Protein AF-A0A6C1BPD8-F1 (afdb_monomer)

Secondary structure (DSSP, 8-state):
-----------------SS-EEEEEE-S-TT----SS--SEEEEEETTEEEEEE-SS-PPP-EEEEEETTS-EEEEETTT-S-B----

Sequence (88 aa):
MWLLSLLLALESCAFSTNGYITSCEPVLGKDSLRPAVCGKCHIEVKDGKLLITPAEDCPAYQVYKCTTREGKTFFINTLGCRPYKEKN

Foldseek 3Di:
DDDDDDPPPPCQVQVWDPFFWPDKAWPDDPPDDFPPFFFQWDWDQDPRTTGTGGDPDRDTWTKIWIATPVRDIWIDIRRRSDTDHDDD

Solvent-accessible surface area (backbone atoms only — not comparable to full-atom values): 5556 Å² total; per-residue (Å²): 134,89,76,92,84,74,89,76,72,80,74,72,67,67,63,68,65,98,54,50,38,74,47,69,46,74,72,65,58,93,86,51,90,63,71,97,51,61,14,50,29,47,79,47,80,55,97,36,34,59,44,50,43,79,45,91,63,72,46,68,57,49,43,30,47,32,29,30,76,87,69,50,71,39,33,36,31,19,68,74,71,49,81,42,73,85,82,128

Mean predicted aligned error: 8.99 Å

Structure (mmCIF, N/CA/C/O backbone):
data_AF-A0A6C1BPD8-F1
#
_entry.id   AF-A0A6C1BPD8-F1
#
loop_
_atom_site.group_PDB
_atom_site.id
_atom_site.type_symbol
_atom_site.label_atom_id
_atom_site.label_alt_id
_atom_site.label_comp_id
_atom_site.label_asym_id
_atom_site.label_entity_id
_atom_site.label_seq_id
_atom_site.pdbx_PDB_ins_code
_atom_site.Cartn_x
_atom_site.Cartn_y
_atom_site.Cartn_z
_atom_site.occupancy
_atom_site.B_iso_or_equiv
_atom_site.auth_seq_id
_atom_site.auth_comp_id
_atom_site.auth_asym_id
_atom_site.auth_atom_id
_atom_site.pdbx_PDB_model_num
ATOM 1 N N . MET A 1 1 ? 38.228 -29.992 9.580 1.00 38.56 1 MET A N 1
ATOM 2 C CA . MET A 1 1 ? 38.815 -28.743 9.062 1.00 38.56 1 MET A CA 1
ATOM 3 C C . MET A 1 1 ? 37.776 -28.131 8.124 1.00 38.56 1 MET A C 1
ATOM 5 O O . MET A 1 1 ? 37.599 -28.714 7.074 1.00 38.56 1 MET A O 1
ATOM 9 N N . TRP A 1 2 ? 37.084 -27.064 8.576 1.00 43.50 2 TRP A N 1
ATOM 10 C CA . TRP A 1 2 ? 36.385 -26.007 7.801 1.00 43.50 2 TRP A CA 1
ATOM 11 C C . TRP A 1 2 ? 35.288 -26.445 6.794 1.00 43.50 2 TRP A C 1
ATOM 13 O O . TRP A 1 2 ? 35.500 -27.337 5.998 1.00 43.50 2 TRP A O 1
ATOM 23 N N . LEU A 1 3 ? 34.105 -25.846 6.681 1.00 45.81 3 LEU A N 1
ATOM 24 C CA . LEU A 1 3 ? 33.385 -24.835 7.445 1.00 45.81 3 LEU A CA 1
ATOM 25 C C . LEU A 1 3 ? 31.929 -24.828 6.937 1.00 45.81 3 LEU A C 1
ATOM 27 O O . LEU A 1 3 ? 31.650 -25.245 5.815 1.00 45.81 3 LEU A O 1
ATOM 31 N N . LEU A 1 4 ? 31.038 -24.322 7.787 1.00 53.62 4 LEU A N 1
ATOM 32 C CA . LEU A 1 4 ? 29.663 -23.907 7.516 1.00 53.62 4 LEU A CA 1
ATOM 33 C C . LEU A 1 4 ? 29.466 -23.251 6.141 1.00 53.62 4 LEU A C 1
ATOM 35 O O . LEU A 1 4 ? 30.235 -22.375 5.756 1.00 53.62 4 LEU A O 1
ATOM 39 N N . SER A 1 5 ? 28.345 -23.565 5.497 1.00 51.34 5 SER A N 1
ATOM 40 C CA . SER A 1 5 ? 27.600 -22.716 4.552 1.00 51.34 5 SER A CA 1
ATOM 41 C C . SER A 1 5 ? 26.263 -23.429 4.321 1.00 51.34 5 SER A C 1
ATOM 43 O O . SER A 1 5 ? 26.257 -24.622 4.064 1.00 51.34 5 SER A O 1
ATOM 45 N N . LEU A 1 6 ? 25.079 -22.849 4.417 1.00 45.00 6 LEU A N 1
ATOM 46 C CA . LEU A 1 6 ? 24.667 -21.472 4.579 1.00 45.00 6 LEU A CA 1
ATOM 47 C C . LEU A 1 6 ? 23.183 -21.609 4.968 1.00 45.00 6 LEU A C 1
ATOM 49 O O . LEU A 1 6 ? 22.353 -21.938 4.122 1.00 45.00 6 LEU A O 1
ATOM 53 N N . LE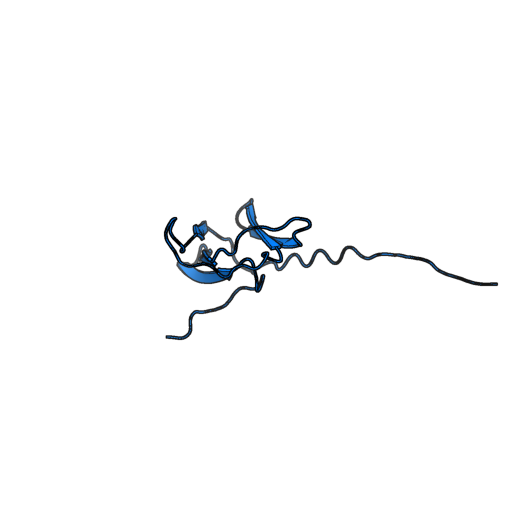U A 1 7 ? 22.837 -21.452 6.251 1.00 44.25 7 LEU A N 1
ATOM 54 C CA . LEU A 1 7 ? 21.450 -21.162 6.615 1.00 44.25 7 LEU A CA 1
ATOM 55 C C . LEU A 1 7 ? 21.183 -19.741 6.107 1.00 44.25 7 LEU A C 1
ATOM 57 O O . LEU A 1 7 ? 21.403 -18.768 6.823 1.00 44.25 7 LEU A O 1
ATOM 61 N N . LEU A 1 8 ? 20.758 -19.614 4.850 1.00 47.50 8 LEU A N 1
ATOM 62 C CA . LEU A 1 8 ? 20.037 -18.429 4.403 1.00 47.50 8 LEU A CA 1
ATOM 63 C C . LEU A 1 8 ? 18.680 -18.492 5.092 1.00 47.50 8 LEU A C 1
ATOM 65 O O . LEU A 1 8 ? 17.722 -19.082 4.596 1.00 47.50 8 LEU A O 1
ATOM 69 N N . ALA A 1 9 ? 18.656 -17.949 6.307 1.00 43.25 9 ALA A N 1
ATOM 70 C CA . ALA A 1 9 ? 17.439 -17.569 6.977 1.00 43.25 9 ALA A CA 1
ATOM 71 C C . ALA A 1 9 ? 16.639 -16.710 5.993 1.00 43.25 9 ALA A C 1
ATOM 73 O O . ALA A 1 9 ? 17.016 -15.583 5.673 1.00 43.25 9 ALA A O 1
ATOM 74 N N . LEU A 1 10 ? 15.546 -17.279 5.489 1.00 43.59 10 LEU A N 1
ATOM 75 C CA . LEU A 1 10 ? 14.412 -16.532 4.979 1.00 43.59 10 LEU A CA 1
ATOM 76 C C . LEU A 1 10 ? 13.883 -15.699 6.151 1.00 43.59 10 LEU A C 1
ATOM 78 O O . LEU A 1 10 ? 12.906 -16.057 6.802 1.00 43.59 10 LEU A O 1
ATOM 82 N N . GLU A 1 11 ? 14.534 -14.574 6.435 1.00 39.91 11 GLU A N 1
ATOM 83 C CA . GLU A 1 11 ? 13.896 -13.441 7.090 1.00 39.91 11 GLU A CA 1
ATOM 84 C C . GLU A 1 11 ? 12.897 -12.858 6.086 1.00 39.91 11 GLU A C 1
ATOM 86 O O . GLU A 1 11 ? 13.036 -11.747 5.578 1.00 39.91 11 GLU A O 1
ATOM 91 N N . SER A 1 12 ? 11.851 -13.629 5.775 1.00 45.31 12 SER A N 1
ATOM 92 C CA . SER A 1 12 ? 10.591 -13.053 5.351 1.00 45.31 12 SER A CA 1
ATOM 93 C C . SER A 1 12 ? 10.179 -12.152 6.505 1.00 45.31 12 SER A C 1
ATOM 95 O O . SER A 1 12 ? 9.648 -12.622 7.513 1.00 45.31 12 SER A O 1
ATOM 97 N N . CYS A 1 13 ? 10.519 -10.869 6.396 1.00 46.81 13 CYS A N 1
ATOM 98 C CA . CYS A 1 13 ? 10.065 -9.820 7.287 1.00 46.81 13 CYS A CA 1
ATOM 99 C C . CYS A 1 13 ? 8.555 -9.689 7.090 1.00 46.81 13 CYS A C 1
ATOM 101 O O . CYS A 1 13 ? 8.069 -8.753 6.462 1.00 46.81 13 CYS A O 1
ATOM 103 N N . ALA A 1 14 ? 7.807 -10.663 7.602 1.00 45.78 14 ALA A N 1
ATOM 104 C CA . ALA A 1 14 ? 6.376 -10.594 7.756 1.00 45.78 14 ALA A CA 1
ATOM 105 C C . ALA A 1 14 ? 6.133 -9.542 8.835 1.00 45.78 14 ALA A C 1
ATOM 107 O O . ALA A 1 14 ? 6.064 -9.832 10.030 1.00 45.78 14 ALA A O 1
ATOM 108 N N . PHE A 1 15 ? 6.096 -8.281 8.414 1.00 52.66 15 PHE A N 1
ATOM 109 C CA . PHE A 1 15 ? 5.712 -7.184 9.275 1.00 52.66 15 PHE A CA 1
ATOM 110 C C . PHE A 1 15 ? 4.220 -7.347 9.583 1.00 52.66 15 PHE A C 1
ATOM 112 O O . PHE A 1 15 ? 3.350 -6.890 8.847 1.00 52.66 15 PHE A O 1
ATOM 119 N N . SER A 1 16 ? 3.929 -8.071 10.662 1.00 47.94 16 SER A N 1
ATOM 120 C CA . SER A 1 16 ? 2.575 -8.28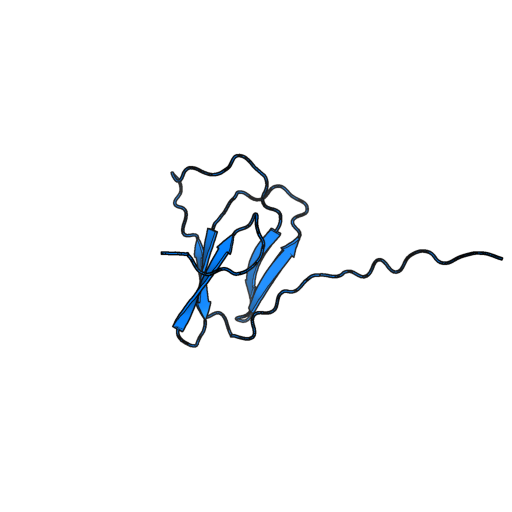7 11.152 1.00 47.94 16 SER A CA 1
ATOM 121 C C . SER A 1 16 ? 2.154 -7.069 11.965 1.00 47.94 16 SER A C 1
ATOM 123 O O . SER A 1 16 ? 2.606 -6.869 13.091 1.00 47.94 16 SER A O 1
ATOM 125 N N . THR A 1 17 ? 1.264 -6.244 11.419 1.00 56.38 17 THR A N 1
ATOM 126 C CA . THR A 1 17 ? 0.541 -5.267 12.237 1.00 56.38 17 THR A CA 1
ATOM 127 C C . THR A 1 17 ? -0.296 -6.029 13.269 1.00 56.38 17 THR A C 1
ATOM 129 O O . THR A 1 17 ? -1.044 -6.927 12.893 1.00 56.38 17 THR A O 1
ATOM 132 N N . ASN A 1 18 ? -0.217 -5.675 14.557 1.00 55.97 18 ASN A N 1
ATOM 133 C CA . ASN A 1 18 ? -0.989 -6.290 15.659 1.00 55.97 18 ASN A CA 1
ATOM 134 C C . ASN A 1 18 ? -2.527 -6.107 15.557 1.00 55.97 18 ASN A C 1
ATOM 136 O O . ASN A 1 18 ? -3.238 -6.279 16.541 1.00 55.97 18 ASN A O 1
ATOM 140 N N . GLY A 1 19 ? -3.061 -5.737 14.390 1.00 64.38 19 GLY A N 1
ATOM 141 C CA . GLY A 1 19 ? -4.479 -5.487 14.164 1.00 64.38 19 GLY A CA 1
ATOM 142 C C . GLY A 1 19 ? -4.972 -6.149 12.884 1.00 64.38 19 GLY A C 1
ATOM 143 O O . GLY A 1 19 ? -4.279 -6.142 11.868 1.00 64.38 19 GLY A O 1
ATOM 144 N N . TYR A 1 20 ? -6.188 -6.690 12.951 1.00 86.25 20 TYR A N 1
ATOM 145 C CA . TYR A 1 20 ? -6.899 -7.235 11.797 1.00 86.25 20 TYR A CA 1
ATOM 146 C C . TYR A 1 20 ? -7.199 -6.103 10.804 1.00 86.25 20 TYR A C 1
ATOM 148 O O . TYR A 1 20 ? -7.778 -5.084 11.193 1.00 86.25 20 TYR A O 1
ATOM 156 N N . ILE A 1 21 ? -6.792 -6.261 9.548 1.00 91.44 21 ILE A N 1
ATOM 157 C CA . ILE A 1 21 ? -7.001 -5.306 8.457 1.00 91.44 21 ILE A CA 1
ATOM 158 C C . ILE A 1 21 ? -8.325 -5.625 7.770 1.00 91.44 21 ILE A C 1
ATOM 160 O O . ILE A 1 21 ? -8.547 -6.757 7.349 1.00 91.44 21 ILE A O 1
ATOM 164 N N . THR A 1 22 ? -9.212 -4.638 7.676 1.00 92.81 22 THR A N 1
ATOM 165 C CA . THR A 1 22 ? -10.527 -4.782 7.033 1.00 92.81 22 THR A CA 1
ATOM 166 C C . THR A 1 22 ? -10.514 -4.352 5.575 1.00 92.81 22 THR A C 1
ATOM 168 O O . THR A 1 22 ? -11.257 -4.908 4.775 1.00 92.81 22 THR A O 1
ATOM 171 N N . SER A 1 23 ? -9.671 -3.385 5.219 1.00 92.94 23 SER A N 1
ATOM 172 C CA . SER A 1 23 ? -9.472 -2.950 3.838 1.00 92.94 23 SER A CA 1
ATOM 173 C C . SER A 1 23 ? -8.063 -2.416 3.639 1.00 92.94 23 SER A C 1
ATOM 175 O O . SER A 1 23 ? -7.445 -1.913 4.584 1.00 92.94 23 SER A O 1
ATOM 177 N N . CYS A 1 24 ? -7.555 -2.512 2.412 1.00 94.62 24 CYS A N 1
ATOM 178 C CA . CYS A 1 24 ? -6.373 -1.772 2.003 1.00 94.62 24 CYS A CA 1
ATOM 179 C C . CYS A 1 24 ? -6.452 -1.416 0.518 1.00 94.62 24 CYS A C 1
ATOM 181 O O . CYS A 1 24 ? -6.208 -2.250 -0.347 1.00 94.62 24 CYS A O 1
ATOM 183 N N . GLU A 1 25 ? -6.819 -0.166 0.244 1.00 95.50 25 GLU A N 1
ATOM 184 C CA . GLU A 1 25 ? -7.174 0.294 -1.099 1.00 95.50 25 GLU A CA 1
ATOM 185 C C . GLU A 1 25 ? -6.078 1.189 -1.686 1.00 95.50 25 GLU A C 1
ATOM 187 O O . GLU A 1 25 ? -5.506 2.007 -0.952 1.00 95.50 25 GLU A O 1
ATOM 192 N N . PRO A 1 26 ? -5.783 1.083 -2.994 1.00 95.00 26 PRO A N 1
ATOM 193 C CA . PRO A 1 26 ? -4.860 1.991 -3.659 1.00 95.00 26 PRO A CA 1
ATOM 194 C C . PRO A 1 26 ? -5.409 3.422 -3.637 1.00 95.00 26 PRO A C 1
ATOM 196 O O . PRO A 1 26 ? -6.577 3.653 -3.942 1.00 95.00 26 PRO A O 1
ATOM 199 N N . VAL A 1 27 ? -4.559 4.399 -3.314 1.00 95.00 27 VAL A N 1
ATOM 200 C CA . VAL A 1 27 ? -4.953 5.822 -3.316 1.00 95.00 27 VAL A CA 1
ATOM 201 C C . VAL A 1 27 ? -4.549 6.555 -4.589 1.00 95.00 27 VAL A C 1
ATOM 203 O O . VAL A 1 27 ? -5.110 7.605 -4.890 1.00 95.00 27 VAL A O 1
ATOM 206 N N . LEU A 1 28 ? -3.590 6.021 -5.353 1.00 92.25 28 LEU A N 1
ATOM 207 C CA . LEU A 1 28 ? -3.199 6.617 -6.627 1.00 92.25 28 LEU A CA 1
ATOM 208 C C . LEU A 1 28 ? -4.121 6.121 -7.739 1.00 92.25 28 LEU A C 1
ATOM 210 O O . LEU A 1 28 ? -4.207 4.918 -8.007 1.00 92.25 28 LEU A O 1
ATOM 214 N N . GLY A 1 29 ? -4.758 7.071 -8.418 1.00 90.56 29 GLY A N 1
ATOM 215 C CA . GLY A 1 29 ? -5.558 6.828 -9.611 1.00 90.56 29 GLY A CA 1
ATOM 216 C C . GLY A 1 29 ? -4.708 6.410 -10.814 1.00 90.56 29 GLY A C 1
ATOM 217 O O . GLY A 1 29 ? -3.474 6.349 -10.758 1.00 90.56 29 GLY A O 1
ATOM 218 N N . LYS A 1 30 ? -5.381 6.111 -11.930 1.00 87.25 30 LYS A N 1
ATOM 219 C CA . LYS A 1 30 ? -4.727 5.697 -13.183 1.00 87.25 30 LYS A CA 1
ATOM 220 C C . LYS A 1 30 ? -3.806 6.783 -13.747 1.00 87.25 30 LYS A C 1
ATOM 222 O O . LYS 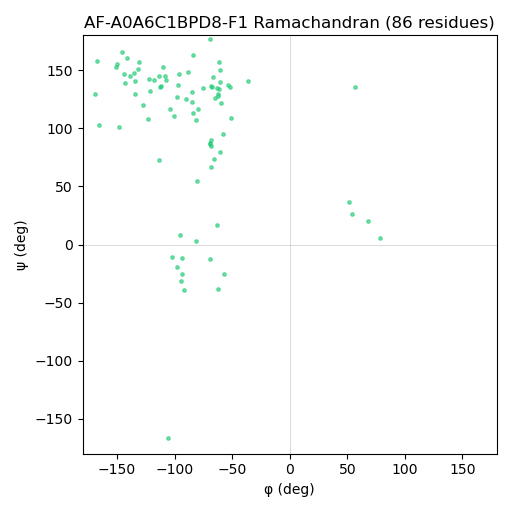A 1 30 ? -2.711 6.451 -14.183 1.00 87.25 30 LYS A O 1
ATOM 227 N N . ASP A 1 31 ? -4.212 8.044 -13.633 1.00 91.06 31 ASP A N 1
ATOM 228 C CA . ASP A 1 31 ? -3.500 9.200 -14.198 1.00 91.06 31 ASP A CA 1
ATOM 229 C C . ASP A 1 31 ? -2.556 9.886 -13.197 1.00 91.06 31 ASP A C 1
ATOM 231 O O . ASP A 1 31 ? -2.030 10.968 -13.452 1.00 91.06 31 ASP A O 1
ATOM 235 N N . SER A 1 32 ? -2.348 9.289 -12.020 1.00 92.31 32 SER A N 1
ATOM 236 C CA . SER A 1 32 ? -1.441 9.851 -11.022 1.00 92.31 32 SER A CA 1
ATOM 237 C C . SER A 1 32 ? 0.008 9.791 -11.502 1.00 92.31 32 SER A C 1
ATOM 239 O O . SER A 1 32 ? 0.478 8.750 -11.963 1.00 92.31 32 SER A O 1
ATOM 241 N N . LEU A 1 33 ? 0.744 10.888 -11.305 1.00 91.44 33 LEU A N 1
ATOM 242 C CA . LEU A 1 33 ? 2.193 10.898 -11.480 1.00 91.44 33 LEU A CA 1
ATOM 243 C C . LEU A 1 33 ? 2.830 9.927 -10.484 1.00 91.44 33 LEU A C 1
ATOM 245 O O . LEU A 1 33 ? 2.575 9.988 -9.279 1.00 91.44 33 LEU A O 1
ATOM 249 N N . ARG A 1 34 ? 3.661 9.022 -11.000 1.00 91.38 34 ARG A N 1
ATOM 250 C CA . ARG A 1 34 ? 4.358 8.007 -10.211 1.00 91.38 34 ARG A CA 1
ATOM 251 C C . ARG A 1 34 ? 5.861 8.147 -10.413 1.00 91.38 34 ARG A C 1
ATOM 253 O O . ARG A 1 34 ? 6.296 8.405 -11.536 1.00 91.38 34 ARG A O 1
ATOM 260 N N . PRO A 1 35 ? 6.662 7.946 -9.358 1.00 89.69 35 PRO A N 1
ATOM 261 C CA . PRO A 1 35 ? 8.096 7.768 -9.500 1.00 89.69 35 PRO A CA 1
ATOM 262 C C . PRO A 1 35 ? 8.421 6.671 -10.523 1.00 89.69 35 PRO A C 1
ATOM 264 O O . PRO A 1 35 ? 7.836 5.588 -10.480 1.00 89.69 35 PRO A O 1
ATOM 267 N N . ALA A 1 36 ? 9.385 6.932 -11.406 1.00 91.62 36 ALA A N 1
ATOM 268 C CA . ALA A 1 36 ? 9.896 5.960 -12.374 1.00 91.62 36 ALA A CA 1
ATOM 269 C C . ALA A 1 36 ? 10.920 5.010 -11.720 1.00 91.62 36 ALA A C 1
ATOM 271 O O . ALA A 1 36 ? 12.065 4.910 -12.153 1.00 91.62 36 ALA A O 1
ATOM 272 N N . VAL A 1 37 ? 10.521 4.361 -10.625 1.00 93.81 37 VAL A N 1
ATOM 273 C CA . VAL A 1 37 ? 11.340 3.388 -9.889 1.00 93.81 37 VAL A CA 1
ATOM 274 C C . VAL A 1 37 ? 10.529 2.129 -9.610 1.00 93.81 37 VAL A C 1
ATOM 276 O O . VAL A 1 37 ? 9.309 2.197 -9.444 1.00 93.81 37 VAL A O 1
ATOM 279 N N . CYS A 1 38 ? 11.210 0.988 -9.520 1.00 94.69 38 CYS A N 1
ATOM 280 C CA . CYS A 1 38 ? 10.588 -0.258 -9.085 1.00 94.69 38 CYS A CA 1
ATOM 281 C C . CYS A 1 38 ? 10.215 -0.173 -7.600 1.00 94.69 38 CYS A C 1
ATOM 283 O O . CYS A 1 38 ? 11.008 0.279 -6.765 1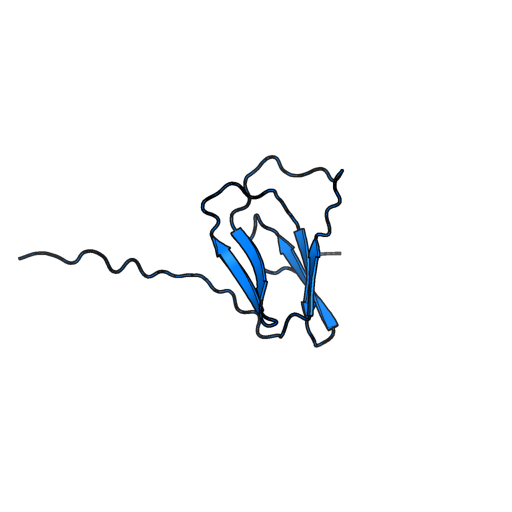.00 94.69 38 CYS A O 1
ATOM 285 N N . GLY A 1 39 ? 9.016 -0.639 -7.263 1.00 95.75 39 GLY A N 1
ATOM 286 C CA . GLY A 1 39 ? 8.684 -0.992 -5.892 1.00 95.75 39 GLY A CA 1
ATOM 287 C C . GLY A 1 39 ? 9.588 -2.123 -5.393 1.00 95.75 39 GLY A C 1
ATOM 288 O O . GLY A 1 39 ? 10.167 -2.875 -6.168 1.00 95.75 39 GLY A O 1
ATOM 289 N N . LYS A 1 40 ? 9.726 -2.216 -4.075 1.00 97.12 40 LYS A N 1
ATOM 290 C CA . LYS A 1 40 ? 10.558 -3.196 -3.369 1.00 97.12 40 LYS A CA 1
ATOM 291 C C . LYS A 1 40 ? 9.749 -4.349 -2.771 1.00 97.12 40 LYS A C 1
ATOM 293 O O . LYS A 1 40 ? 10.341 -5.310 -2.288 1.00 97.12 40 LYS A O 1
ATOM 298 N N . CYS A 1 41 ? 8.421 -4.247 -2.748 1.00 96.81 41 CYS A N 1
ATOM 299 C CA . CYS A 1 41 ? 7.547 -5.269 -2.182 1.00 96.81 41 CYS A CA 1
ATOM 300 C C . CYS A 1 41 ? 6.181 -5.329 -2.863 1.00 96.81 41 CYS A C 1
ATOM 302 O O . CYS A 1 41 ? 5.674 -4.320 -3.367 1.00 96.81 41 CYS A O 1
ATOM 304 N N . HIS A 1 42 ? 5.556 -6.500 -2.768 1.00 95.94 42 HIS A N 1
ATOM 305 C CA . HIS A 1 42 ? 4.119 -6.660 -2.942 1.00 95.94 42 HIS A CA 1
ATOM 306 C C . HIS A 1 42 ? 3.405 -6.455 -1.609 1.00 95.94 42 HIS A C 1
ATOM 308 O O . HIS A 1 42 ? 3.943 -6.739 -0.536 1.00 95.94 42 HIS A O 1
ATOM 314 N N . ILE A 1 43 ? 2.185 -5.932 -1.694 1.00 93.75 43 ILE A N 1
ATOM 315 C CA . ILE A 1 43 ? 1.325 -5.652 -0.549 1.00 93.75 43 ILE A CA 1
ATOM 316 C C . ILE A 1 43 ? -0.008 -6.333 -0.830 1.00 93.75 43 ILE A C 1
ATOM 318 O O . ILE A 1 43 ? -0.658 -6.026 -1.826 1.00 93.75 43 ILE A O 1
ATOM 322 N N . GLU A 1 44 ? -0.405 -7.248 0.045 1.00 92.88 44 GLU A N 1
ATOM 323 C CA . GLU A 1 44 ? -1.651 -8.007 -0.066 1.00 92.88 44 GLU A CA 1
ATOM 324 C C . GLU A 1 44 ? -2.352 -8.046 1.294 1.00 92.88 44 GLU A C 1
ATOM 326 O O . GLU A 1 44 ? -1.704 -8.069 2.341 1.00 92.88 44 GLU A O 1
ATOM 331 N N . VAL A 1 45 ? -3.685 -8.070 1.295 1.00 91.31 45 VAL A N 1
ATOM 332 C CA . VAL A 1 45 ? -4.464 -8.385 2.496 1.00 91.31 45 VAL A CA 1
ATOM 333 C C . VAL A 1 45 ? -5.002 -9.801 2.367 1.00 91.31 45 VAL A C 1
ATOM 335 O O . VAL A 1 45 ? -5.817 -10.076 1.491 1.00 91.31 45 VAL A O 1
ATOM 338 N N . LYS A 1 46 ? -4.576 -10.689 3.267 1.00 90.56 46 LYS A N 1
ATOM 339 C CA . LYS A 1 46 ? -5.011 -12.088 3.299 1.00 90.56 46 LYS A CA 1
ATOM 340 C C . LYS A 1 46 ? -5.368 -12.499 4.719 1.00 90.56 46 LYS A C 1
ATOM 342 O O . LYS A 1 46 ? -4.609 -12.237 5.649 1.00 90.56 46 LYS A O 1
ATOM 347 N N . ASP A 1 47 ? -6.547 -13.093 4.891 1.00 90.25 47 ASP A N 1
ATOM 348 C CA . ASP A 1 47 ? -7.082 -13.522 6.193 1.00 90.25 47 ASP A CA 1
ATOM 349 C C . ASP A 1 47 ? -7.058 -12.406 7.260 1.00 90.25 47 ASP A C 1
ATOM 351 O O . ASP A 1 47 ? -6.784 -12.637 8.440 1.00 90.25 47 ASP A O 1
ATOM 355 N N . GLY A 1 48 ? -7.308 -11.165 6.821 1.00 88.88 48 GLY A N 1
ATOM 356 C CA . GLY A 1 48 ? -7.272 -9.957 7.649 1.00 88.88 48 GLY A CA 1
ATOM 357 C C . GLY A 1 48 ? -5.889 -9.565 8.157 1.00 88.88 48 GLY A C 1
ATOM 358 O O . GLY A 1 48 ? -5.778 -8.822 9.130 1.00 88.88 48 GLY A O 1
ATOM 359 N N . LYS A 1 49 ? -4.824 -10.048 7.523 1.00 89.69 49 LYS A N 1
ATOM 360 C CA . LYS A 1 49 ? -3.446 -9.639 7.794 1.00 89.69 49 LYS A CA 1
ATOM 361 C C . LYS A 1 49 ? -2.885 -8.906 6.589 1.00 89.69 49 LYS A C 1
ATOM 363 O O . LYS A 1 49 ? -3.180 -9.262 5.451 1.00 89.69 49 LYS A O 1
ATOM 368 N N . LEU A 1 50 ? -2.053 -7.905 6.855 1.00 90.19 50 LEU A N 1
ATOM 369 C CA . LEU A 1 50 ? -1.230 -7.282 5.828 1.00 90.19 50 LEU A CA 1
ATOM 370 C C . LEU A 1 50 ? -0.013 -8.173 5.574 1.00 90.19 50 LEU A C 1
ATOM 372 O O . LEU A 1 50 ? 0.800 -8.381 6.475 1.00 90.19 50 LEU A O 1
ATOM 376 N N . LEU A 1 51 ? 0.103 -8.699 4.363 1.00 92.94 51 LEU A N 1
ATOM 377 C CA . LEU A 1 51 ? 1.278 -9.413 3.891 1.00 92.94 51 LEU A CA 1
ATOM 378 C C . LEU A 1 51 ? 2.138 -8.454 3.075 1.00 92.94 51 LEU A C 1
ATOM 380 O O . LEU A 1 51 ? 1.656 -7.796 2.153 1.00 92.94 51 LEU A O 1
ATOM 384 N N . ILE A 1 52 ? 3.414 -8.374 3.441 1.00 94.38 52 ILE A N 1
ATOM 385 C CA . ILE A 1 52 ? 4.420 -7.579 2.742 1.00 94.38 52 ILE A CA 1
ATOM 386 C C . ILE A 1 52 ? 5.529 -8.543 2.354 1.00 94.38 52 ILE A C 1
ATOM 388 O O . ILE A 1 52 ? 6.256 -9.034 3.219 1.00 94.38 52 ILE A O 1
ATOM 392 N N . THR A 1 53 ? 5.631 -8.847 1.067 1.00 95.44 53 THR A N 1
ATOM 393 C CA . THR A 1 53 ? 6.635 -9.770 0.533 1.00 95.44 53 THR A CA 1
ATOM 394 C C . THR A 1 53 ? 7.641 -8.997 -0.311 1.00 95.44 53 THR A C 1
ATOM 396 O O . THR A 1 53 ? 7.229 -8.117 -1.070 1.00 95.44 53 THR A O 1
ATOM 399 N N . PRO A 1 54 ? 8.954 -9.268 -0.187 1.00 96.19 54 PRO A N 1
ATOM 400 C CA . PRO A 1 54 ? 9.944 -8.704 -1.099 1.00 96.19 54 PRO A CA 1
ATOM 401 C C . PRO A 1 54 ? 9.568 -9.000 -2.553 1.00 96.19 54 PRO A C 1
ATOM 403 O O . PRO A 1 54 ? 9.130 -10.107 -2.862 1.00 96.19 54 PRO A O 1
ATOM 406 N N . ALA A 1 55 ? 9.709 -8.002 -3.419 1.00 95.94 55 ALA A N 1
ATOM 407 C CA . ALA A 1 55 ? 9.464 -8.161 -4.845 1.00 95.94 55 ALA A CA 1
ATOM 408 C C . ALA A 1 55 ? 10.726 -8.700 -5.528 1.00 95.94 55 ALA A C 1
ATOM 410 O O . ALA A 1 55 ? 11.820 -8.174 -5.317 1.00 95.94 55 ALA A O 1
ATOM 411 N N . GLU A 1 56 ? 10.565 -9.738 -6.346 1.00 95.69 56 GLU A N 1
ATOM 412 C CA . GLU A 1 56 ? 11.607 -10.222 -7.266 1.00 95.69 56 GLU A CA 1
ATOM 413 C C . GLU A 1 56 ? 11.459 -9.595 -8.665 1.00 95.69 56 GLU A C 1
ATOM 415 O O . GLU A 1 56 ? 12.361 -9.685 -9.497 1.00 95.69 56 GLU A O 1
ATOM 420 N N . ASP A 1 57 ? 10.328 -8.933 -8.916 1.00 95.69 57 ASP A N 1
ATOM 421 C CA . ASP A 1 57 ? 9.992 -8.205 -10.134 1.00 95.69 57 ASP A CA 1
ATOM 422 C C . ASP A 1 57 ? 10.068 -6.673 -9.929 1.00 95.69 57 ASP A C 1
ATOM 424 O O . ASP A 1 57 ? 10.652 -6.169 -8.968 1.00 95.69 57 ASP A O 1
ATOM 428 N N . CYS A 1 58 ? 9.513 -5.903 -10.874 1.00 93.81 58 CYS A N 1
ATOM 429 C CA . CYS A 1 58 ? 9.472 -4.438 -10.820 1.00 93.81 58 CYS A CA 1
ATOM 430 C C . CYS A 1 58 ? 8.023 -3.938 -10.667 1.00 93.81 58 CYS A C 1
ATOM 432 O O . CYS A 1 58 ? 7.444 -3.420 -11.629 1.00 93.81 58 CYS A O 1
ATOM 434 N N . PRO A 1 59 ? 7.397 -4.086 -9.482 1.00 95.00 59 PRO A N 1
ATOM 435 C CA . PRO A 1 59 ? 6.031 -3.635 -9.280 1.00 95.00 59 PRO A CA 1
ATOM 436 C C . PRO A 1 59 ? 5.979 -2.109 -9.358 1.00 95.00 59 PRO A C 1
ATOM 438 O O . PRO A 1 59 ? 6.884 -1.407 -8.900 1.00 95.00 59 PRO A O 1
ATOM 441 N N . ALA A 1 60 ? 4.898 -1.573 -9.919 1.00 93.88 60 ALA A N 1
ATOM 442 C CA . ALA A 1 60 ? 4.717 -0.130 -9.991 1.00 93.88 60 ALA A CA 1
ATOM 443 C C . ALA A 1 60 ? 4.684 0.503 -8.587 1.00 93.88 60 ALA A C 1
ATOM 445 O O . ALA A 1 60 ? 4.212 -0.097 -7.612 1.00 93.88 60 ALA A O 1
ATOM 446 N N . TYR A 1 61 ? 5.135 1.756 -8.488 1.00 95.00 61 TYR A N 1
ATOM 447 C CA . TYR A 1 61 ? 4.917 2.539 -7.279 1.00 95.00 61 TYR A CA 1
ATOM 448 C C . TYR A 1 61 ? 3.413 2.678 -7.007 1.00 95.00 61 TYR A C 1
ATOM 450 O O . TYR A 1 61 ? 2.671 3.213 -7.834 1.00 95.00 61 TYR A O 1
ATOM 4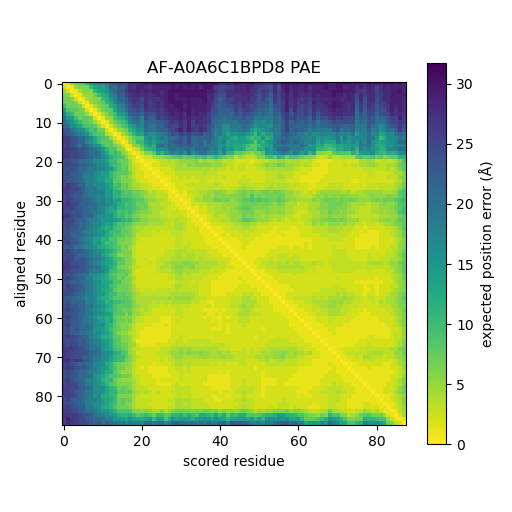58 N N . GLN A 1 62 ? 2.977 2.215 -5.838 1.00 95.25 62 GLN A N 1
ATOM 459 C CA . GLN A 1 62 ? 1.607 2.359 -5.366 1.00 95.25 62 GLN A CA 1
ATOM 460 C C . GLN A 1 62 ? 1.609 2.701 -3.880 1.00 95.25 62 GLN A C 1
ATOM 462 O O . GLN A 1 62 ? 2.452 2.220 -3.120 1.00 95.25 62 GLN A O 1
ATOM 467 N N . VAL A 1 63 ? 0.650 3.527 -3.478 1.0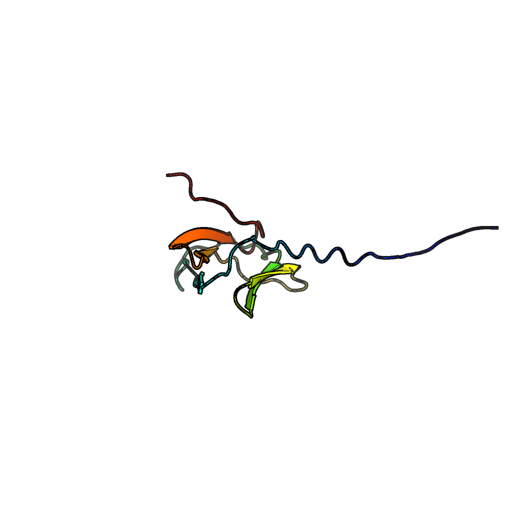0 96.00 63 VAL A N 1
ATOM 468 C CA . VAL A 1 63 ? 0.350 3.836 -2.083 1.00 96.00 63 VAL A CA 1
ATOM 469 C C . VAL A 1 63 ? -1.016 3.245 -1.774 1.00 96.00 63 VAL A C 1
ATOM 471 O O . VAL A 1 63 ? -1.955 3.405 -2.551 1.00 96.00 63 VAL A O 1
ATOM 474 N N . TYR A 1 64 ? -1.133 2.588 -0.631 1.00 96.31 64 TYR A N 1
ATOM 475 C CA . TYR A 1 64 ? -2.376 2.029 -0.138 1.00 96.31 64 TYR A CA 1
ATOM 476 C C . TYR A 1 64 ? -2.763 2.691 1.177 1.00 96.31 64 TYR A C 1
ATOM 478 O O . TYR A 1 64 ? -1.907 2.946 2.028 1.00 96.31 64 TYR A O 1
ATOM 486 N N . LYS A 1 65 ? -4.061 2.931 1.354 1.00 96.62 65 LYS A N 1
ATOM 487 C CA . LYS A 1 65 ? -4.657 3.303 2.635 1.00 96.62 65 LYS A CA 1
ATOM 488 C C . LYS A 1 65 ? -5.296 2.059 3.233 1.00 96.62 65 LYS A C 1
ATOM 490 O O . LYS A 1 65 ? -6.309 1.582 2.726 1.00 96.62 65 LYS A O 1
ATOM 495 N N . CYS A 1 66 ? -4.712 1.555 4.313 1.00 95.50 66 CYS A N 1
ATOM 496 C CA . CYS A 1 66 ? -5.267 0.428 5.044 1.00 95.50 66 CYS A CA 1
ATOM 497 C C . CYS A 1 66 ? -6.103 0.903 6.238 1.00 95.50 66 CYS A C 1
ATOM 499 O O . CYS A 1 66 ? -5.768 1.894 6.897 1.00 95.50 66 CYS A O 1
ATOM 501 N N . THR A 1 67 ? -7.157 0.153 6.549 1.00 94.50 67 THR A N 1
ATOM 502 C CA . THR A 1 67 ? -8.023 0.371 7.712 1.00 94.50 67 THR A CA 1
ATOM 503 C C . THR A 1 67 ? -8.016 -0.873 8.590 1.00 94.50 67 THR A C 1
ATOM 505 O O . THR A 1 67 ? -8.161 -1.993 8.098 1.00 94.50 67 THR A O 1
ATOM 508 N N . THR A 1 68 ? -7.822 -0.699 9.895 1.00 93.19 68 THR A N 1
ATOM 509 C CA . THR A 1 68 ? -7.942 -1.792 10.864 1.00 93.19 68 THR A CA 1
ATOM 510 C C . THR A 1 68 ? -9.400 -1.996 11.272 1.00 93.19 68 THR A C 1
ATOM 512 O O . THR A 1 68 ? -10.233 -1.099 11.147 1.00 93.19 68 THR A O 1
ATOM 515 N N . ARG A 1 69 ? -9.710 -3.152 11.861 1.00 90.88 69 ARG A N 1
ATOM 516 C CA . ARG A 1 69 ? -11.028 -3.447 12.446 1.00 90.88 69 ARG A CA 1
ATOM 517 C C . ARG A 1 69 ? -11.459 -2.449 13.530 1.00 90.88 69 ARG A C 1
ATOM 519 O O . ARG A 1 69 ? -12.649 -2.263 13.742 1.00 90.88 69 ARG A O 1
ATOM 526 N N . GLU A 1 70 ? -10.503 -1.790 14.182 1.00 91.62 70 GLU A N 1
ATOM 527 C CA . GLU A 1 70 ? -10.744 -0.727 15.171 1.00 91.62 70 GLU A CA 1
ATOM 528 C C . GLU A 1 70 ? -11.015 0.647 14.526 1.00 91.62 70 GLU A C 1
ATOM 530 O O . GLU A 1 70 ? -11.118 1.649 15.228 1.00 91.62 70 GLU A O 1
ATOM 535 N N . GLY A 1 71 ? -11.062 0.728 13.193 1.00 91.62 71 GLY A N 1
ATOM 536 C CA . GLY A 1 71 ? -11.258 1.972 12.447 1.00 91.62 71 GLY A CA 1
ATOM 537 C C . GLY A 1 71 ? -10.005 2.843 12.324 1.00 91.62 71 GLY A C 1
ATOM 538 O O . GLY A 1 71 ? -10.079 3.946 11.787 1.00 91.62 71 GLY A O 1
ATOM 539 N N . LYS A 1 72 ? -8.837 2.379 12.790 1.00 91.81 72 LYS A N 1
ATOM 540 C CA . LYS A 1 72 ? -7.576 3.123 12.643 1.00 91.81 72 LYS A CA 1
ATOM 541 C C . LYS A 1 72 ? -7.084 3.015 11.206 1.00 91.81 72 LYS A C 1
ATOM 543 O O . LYS A 1 72 ? -7.031 1.920 10.652 1.00 91.81 72 LYS A O 1
ATOM 548 N N . THR A 1 73 ? -6.656 4.133 10.630 1.00 93.81 73 THR A N 1
ATOM 549 C CA . THR A 1 73 ? -6.105 4.171 9.272 1.00 93.81 73 THR A CA 1
ATOM 550 C C . THR A 1 73 ? -4.601 4.407 9.278 1.00 93.81 73 THR A C 1
ATOM 552 O O . THR A 1 73 ? -4.087 5.175 10.095 1.00 93.81 73 THR A O 1
ATOM 555 N N . PHE A 1 74 ? -3.903 3.789 8.333 1.00 95.00 74 PHE A N 1
ATOM 556 C CA . PHE A 1 74 ? -2.493 4.043 8.048 1.00 95.00 74 PHE A CA 1
ATOM 557 C C . PHE A 1 74 ? -2.226 3.900 6.551 1.00 95.00 74 PHE A C 1
ATOM 559 O O . PHE A 1 74 ? -3.043 3.350 5.812 1.00 95.00 74 PHE A O 1
ATOM 566 N N . PHE A 1 75 ? -1.070 4.384 6.115 1.00 96.06 75 PHE A N 1
ATOM 567 C CA . PHE A 1 75 ? -0.619 4.250 4.739 1.00 96.06 75 PHE A CA 1
ATOM 568 C C . PHE A 1 75 ? 0.558 3.295 4.649 1.00 96.06 75 PHE A C 1
ATOM 570 O O . PHE A 1 75 ? 1.337 3.150 5.589 1.00 96.06 75 PHE A O 1
ATOM 577 N N . ILE A 1 76 ? 0.701 2.657 3.500 1.00 96.06 76 ILE A N 1
ATOM 578 C CA . ILE A 1 76 ? 1.873 1.872 3.133 1.00 96.06 76 ILE A CA 1
ATOM 579 C C . ILE A 1 76 ? 2.111 2.058 1.639 1.00 96.06 76 ILE A C 1
ATOM 581 O O . ILE A 1 76 ? 1.165 2.227 0.878 1.00 96.06 76 ILE A O 1
ATOM 585 N N . ASN A 1 77 ? 3.365 2.048 1.199 1.00 96.06 77 ASN A N 1
ATOM 586 C CA . ASN A 1 77 ? 3.680 2.115 -0.222 1.00 96.06 77 ASN A CA 1
ATOM 587 C C . ASN A 1 77 ? 4.686 1.039 -0.624 1.00 96.06 77 ASN A C 1
ATOM 589 O O . ASN A 1 77 ? 5.438 0.533 0.214 1.00 96.06 77 ASN A O 1
ATOM 593 N N . THR A 1 78 ? 4.693 0.701 -1.912 1.00 96.38 78 THR A N 1
ATOM 594 C CA . THR A 1 78 ? 5.526 -0.379 -2.458 1.00 96.38 78 THR A CA 1
ATOM 595 C C . THR A 1 78 ? 7.019 -0.054 -2.439 1.00 96.38 78 THR A C 1
ATOM 597 O O . THR A 1 78 ? 7.822 -0.957 -2.619 1.00 96.38 78 THR A O 1
ATOM 600 N N . LEU A 1 79 ? 7.434 1.195 -2.191 1.00 95.56 79 LEU A N 1
ATOM 601 C CA . LEU A 1 79 ? 8.850 1.591 -2.136 1.00 95.56 79 LEU A CA 1
ATOM 602 C C . LEU A 1 79 ? 9.450 1.505 -0.723 1.00 95.56 79 LEU A C 1
ATOM 604 O O . LEU A 1 79 ? 10.616 1.147 -0.557 1.00 95.56 79 LEU A O 1
ATOM 608 N N . GLY A 1 80 ? 8.670 1.882 0.288 1.00 94.69 80 GLY A N 1
ATOM 609 C CA . GLY A 1 80 ? 9.060 1.926 1.695 1.00 94.69 80 GLY A CA 1
ATOM 610 C C . GLY A 1 80 ? 8.710 0.654 2.461 1.00 94.69 80 GLY A C 1
ATOM 611 O O 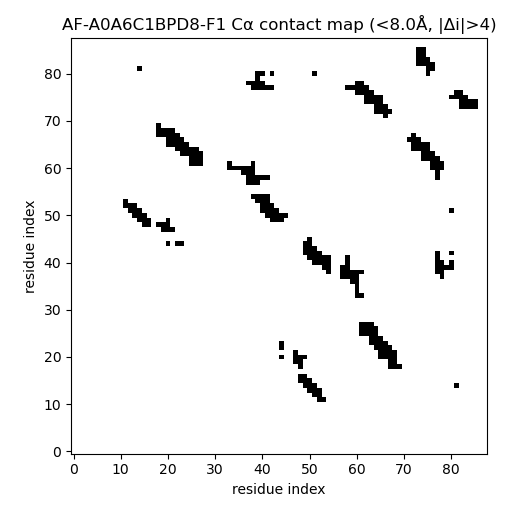. GLY A 1 80 ? 9.371 0.357 3.452 1.00 94.69 80 GLY A O 1
ATOM 612 N N . CYS A 1 81 ? 7.701 -0.101 2.006 1.00 95.38 81 CYS A N 1
ATOM 613 C CA . CYS A 1 81 ? 7.325 -1.419 2.536 1.00 95.38 81 CYS A CA 1
ATOM 614 C C . CYS A 1 81 ? 7.071 -1.448 4.049 1.00 95.38 81 CYS A C 1
ATOM 616 O O . CYS A 1 81 ? 7.260 -2.467 4.711 1.00 95.38 81 CYS A O 1
ATOM 618 N N . ARG A 1 82 ? 6.678 -0.304 4.618 1.00 93.75 82 ARG A N 1
ATOM 619 C CA . ARG A 1 82 ? 6.431 -0.120 6.048 1.00 93.75 82 ARG A CA 1
ATOM 620 C C . ARG A 1 82 ? 5.240 0.811 6.251 1.00 93.75 82 ARG A C 1
ATOM 622 O O . ARG A 1 82 ? 5.148 1.815 5.539 1.00 93.75 82 ARG A O 1
ATOM 629 N N . PRO A 1 83 ? 4.354 0.517 7.215 1.00 93.19 83 PRO A N 1
ATOM 630 C CA . PRO A 1 83 ? 3.279 1.426 7.574 1.00 93.19 83 PRO A CA 1
ATOM 631 C C . PRO A 1 83 ? 3.786 2.780 8.071 1.00 93.19 83 PRO A C 1
ATOM 633 O O . PRO A 1 83 ? 4.736 2.853 8.852 1.00 93.19 83 PRO A O 1
ATOM 636 N N . TYR A 1 84 ? 3.111 3.850 7.665 1.00 92.56 84 TYR A N 1
ATOM 637 C CA . TYR A 1 84 ? 3.345 5.210 8.134 1.00 92.56 84 TYR A CA 1
ATOM 638 C C . TYR A 1 84 ? 2.025 5.967 8.307 1.00 92.56 84 TYR 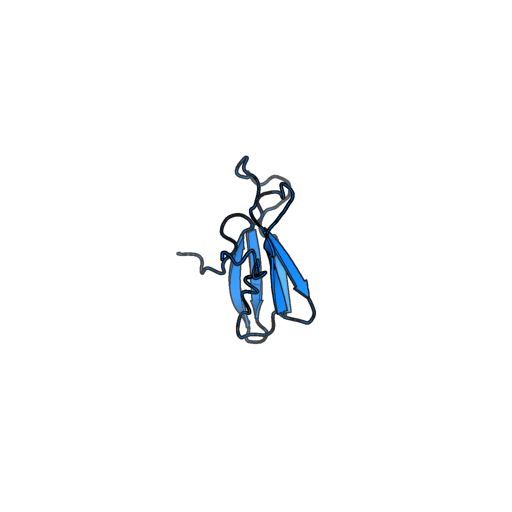A C 1
ATOM 640 O O . TYR A 1 84 ? 0.981 5.600 7.762 1.00 92.56 84 TYR A O 1
ATOM 648 N N . LYS A 1 85 ? 2.070 7.040 9.098 1.00 89.00 85 LYS A N 1
ATOM 649 C CA . LYS A 1 85 ? 0.995 8.032 9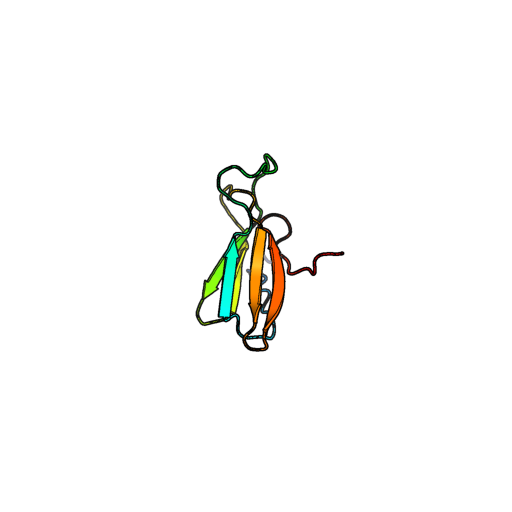.173 1.00 89.00 85 LYS A CA 1
ATOM 650 C C . LYS A 1 85 ? 1.363 9.196 8.265 1.00 89.00 85 LYS A C 1
ATOM 652 O O . LYS A 1 85 ? 2.522 9.612 8.261 1.00 89.00 85 LYS A O 1
ATOM 657 N N . GLU A 1 86 ? 0.402 9.697 7.503 1.00 75.88 86 GLU A N 1
ATOM 658 C CA . GLU A 1 86 ? 0.591 10.939 6.760 1.00 75.88 86 GLU A CA 1
ATOM 659 C C . GLU A 1 86 ? 0.847 12.073 7.760 1.00 75.88 86 GLU A C 1
ATOM 661 O O . GLU A 1 86 ? 0.194 12.152 8.805 1.00 75.88 86 GLU A O 1
ATOM 666 N N . LYS A 1 87 ? 1.864 12.892 7.488 1.00 71.44 87 LYS A N 1
ATOM 667 C CA . LYS A 1 87 ? 2.064 14.131 8.233 1.00 71.44 87 LYS A CA 1
ATOM 668 C C . LYS A 1 87 ? 1.162 15.167 7.570 1.00 71.44 87 LYS A C 1
ATOM 670 O O . LYS A 1 87 ? 1.401 15.480 6.407 1.00 71.44 87 LYS A O 1
ATOM 675 N N . ASN A 1 88 ? 0.136 15.620 8.291 1.00 48.75 88 ASN A N 1
ATOM 676 C CA . ASN A 1 88 ? -0.573 16.856 7.949 1.00 48.75 88 ASN A CA 1
ATOM 677 C C . ASN A 1 88 ? 0.396 18.039 7.947 1.00 48.75 88 ASN A C 1
ATOM 679 O O . ASN A 1 88 ? 1.298 18.046 8.820 1.00 48.75 88 ASN A O 1
#

Nearest PDB structures (foldseek):
  8jou-assembly1_C  TM=5.003E-01  e=6.542E-01  Ralstonia phage GP4
  4aq1-assembly2_A-3  TM=5.363E-01  e=3.162E+00  Geobacillus stearothermophilus
  6hiv-assembly1_DB  TM=3.736E-01  e=4.148E+00  Trypanosoma brucei brucei
  7pua-assembly1_DB  TM=4.303E-01  e=3.929E+00  Trypanosoma brucei brucei
  6sg9-assembly1_DB  TM=2.289E-01  e=2.994E+00  Trypanosoma brucei brucei

Radius of gyration: 16.02 Å; Cα contacts (8 Å, |Δi|>4): 157; chains: 1; bounding box: 50×46×30 Å

pLDDT: mean 82.67, std 19.36, range [38.56, 97.12]